Protein AF-A0AAU5HDN4-F1 (afdb_monomer_lite)

Secondary structure (DSSP, 8-state):
--HHHHHHHHHHHHHT--------EEEEEE-SS-EEEEEE-HHHHHHHHHHHHHHHHHHHHHHHHHHHHHHHHHTT-

pLDDT: mean 78.79, std 10.45, range [52.22, 93.12]

Structure (mmCIF, N/CA/C/O backbone):
data_AF-A0AAU5HDN4-F1
#
_entry.id   AF-A0AAU5HDN4-F1
#
loop_
_atom_site.group_PDB
_atom_site.id
_atom_site.type_symbol
_atom_site.label_atom_id
_atom_site.label_alt_id
_atom_site.label_comp_id
_atom_site.label_asym_id
_atom_site.label_entity_id
_atom_site.label_seq_id
_atom_site.pdbx_PDB_ins_code
_atom_site.Cartn_x
_atom_site.Cartn_y
_atom_site.Cartn_z
_atom_site.occupancy
_atom_site.B_iso_or_equiv
_atom_site.auth_seq_id
_atom_site.auth_comp_id
_atom_site.auth_asym_id
_atom_site.auth_atom_id
_atom_site.pdbx_PDB_model_num
ATOM 1 N N . MET A 1 1 ? 14.259 19.780 46.399 1.00 56.91 1 MET A N 1
ATOM 2 C CA . MET A 1 1 ? 15.030 18.677 45.780 1.00 56.91 1 MET A CA 1
ATOM 3 C C . MET A 1 1 ? 14.094 17.748 44.984 1.00 56.91 1 MET A C 1
ATOM 5 O O . MET A 1 1 ? 13.908 16.611 45.378 1.00 56.91 1 MET A O 1
ATOM 9 N N . ASN A 1 2 ? 13.473 18.213 43.888 1.00 73.50 2 ASN A N 1
ATOM 10 C CA . ASN A 1 2 ? 12.509 17.406 43.099 1.00 73.50 2 ASN A CA 1
ATOM 11 C C . ASN A 1 2 ? 12.866 17.277 41.609 1.00 73.50 2 ASN A C 1
ATOM 13 O O . ASN A 1 2 ? 12.220 16.543 40.870 1.00 73.50 2 ASN A O 1
ATOM 17 N N . GLN A 1 3 ? 13.978 17.885 41.195 1.00 78.38 3 GLN A N 1
ATOM 18 C CA . GLN A 1 3 ? 14.384 18.008 39.796 1.00 78.38 3 GLN A CA 1
ATOM 19 C C . GLN A 1 3 ? 14.513 16.657 39.074 1.00 78.38 3 GLN A C 1
ATOM 21 O O . GLN A 1 3 ? 14.120 16.532 37.921 1.00 78.38 3 GLN A O 1
ATOM 26 N N . ARG A 1 4 ? 15.007 15.614 39.758 1.00 80.00 4 ARG A N 1
ATOM 27 C CA . ARG A 1 4 ? 15.120 14.262 39.177 1.00 80.00 4 ARG A CA 1
ATOM 28 C C . ARG A 1 4 ? 13.759 13.610 38.933 1.00 80.00 4 ARG A C 1
ATOM 30 O O . ARG A 1 4 ? 13.570 12.972 37.902 1.00 80.00 4 ARG A O 1
ATOM 37 N N . LYS A 1 5 ? 12.816 13.784 39.862 1.00 84.56 5 LYS A N 1
ATOM 38 C CA . LYS A 1 5 ? 11.457 13.239 39.758 1.00 84.56 5 LYS A CA 1
ATOM 39 C C . LYS A 1 5 ? 10.679 13.946 38.653 1.00 84.56 5 LYS A C 1
ATOM 41 O O . LYS A 1 5 ? 10.009 13.282 37.868 1.00 84.56 5 LYS A O 1
ATOM 46 N N . ASP A 1 6 ? 10.826 15.263 38.560 1.00 84.44 6 ASP A N 1
ATOM 47 C CA . ASP A 1 6 ? 10.174 16.068 37.528 1.00 84.44 6 ASP A CA 1
ATOM 48 C C . ASP A 1 6 ? 10.746 15.751 36.140 1.00 84.44 6 ASP A C 1
ATOM 50 O O . ASP A 1 6 ? 9.988 15.605 35.185 1.00 84.44 6 ASP A O 1
ATOM 54 N N . ASN A 1 7 ? 12.060 15.519 36.036 1.00 85.69 7 ASN A N 1
ATOM 55 C CA . ASN 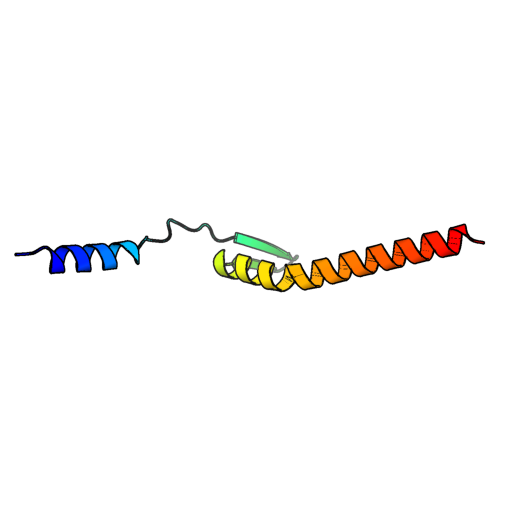A 1 7 ? 12.695 15.119 34.780 1.00 85.69 7 ASN A CA 1
ATOM 56 C C . ASN A 1 7 ? 12.278 13.705 34.339 1.00 85.69 7 ASN A C 1
ATOM 58 O O . ASN A 1 7 ? 12.000 13.478 33.164 1.00 85.69 7 ASN A O 1
ATOM 62 N N . TYR A 1 8 ? 12.161 12.762 35.281 1.00 80.38 8 TYR A N 1
ATOM 63 C CA . TYR A 1 8 ? 11.648 11.421 34.989 1.00 80.38 8 TYR A CA 1
ATOM 64 C C . TYR A 1 8 ? 10.182 11.462 34.536 1.00 80.38 8 TYR A C 1
ATOM 66 O O . TYR A 1 8 ? 9.810 10.825 33.553 1.00 80.38 8 TYR A O 1
ATOM 74 N N . ARG A 1 9 ? 9.352 12.272 35.204 1.00 80.44 9 ARG A N 1
ATOM 75 C CA . ARG A 1 9 ? 7.939 12.449 34.848 1.00 80.44 9 ARG A CA 1
ATOM 76 C C . ARG A 1 9 ? 7.781 13.119 33.474 1.00 80.44 9 ARG A C 1
ATOM 78 O O . ARG A 1 9 ? 6.939 12.689 32.692 1.00 80.44 9 ARG A O 1
ATOM 85 N N . ALA A 1 10 ? 8.627 14.098 33.151 1.00 80.44 10 ALA A N 1
ATOM 86 C CA . ALA A 1 10 ? 8.664 14.740 31.837 1.00 80.44 10 ALA A CA 1
ATOM 87 C C . ALA A 1 10 ? 9.132 13.784 30.724 1.00 80.44 10 ALA A C 1
ATOM 89 O O . ALA A 1 10 ? 8.599 13.825 29.616 1.00 80.44 10 ALA A O 1
ATOM 90 N N . ALA A 1 11 ? 10.097 12.904 31.006 1.00 79.00 11 ALA A N 1
ATOM 91 C CA . ALA A 1 11 ? 10.538 11.878 30.061 1.00 79.00 11 ALA A CA 1
ATOM 92 C C . ALA A 1 11 ? 9.430 10.854 29.764 1.00 79.00 11 ALA A C 1
ATOM 94 O O . ALA A 1 11 ? 9.229 10.501 28.603 1.00 79.00 11 ALA A O 1
ATOM 95 N N . LEU A 1 12 ? 8.669 10.441 30.785 1.00 75.00 12 LEU A N 1
ATOM 96 C CA . LEU A 1 12 ? 7.529 9.533 30.618 1.00 75.00 12 LEU A CA 1
ATOM 97 C C . LEU A 1 12 ? 6.432 10.154 29.736 1.00 75.00 12 LEU A C 1
ATOM 99 O O . LEU A 1 12 ? 5.936 9.517 28.812 1.00 75.00 12 LEU A O 1
ATOM 103 N N . GLN A 1 13 ? 6.109 11.430 29.971 1.00 70.94 13 GLN A N 1
ATOM 104 C CA . GLN A 1 13 ? 5.080 12.153 29.217 1.00 70.94 13 GLN A CA 1
ATOM 105 C C . GLN A 1 13 ? 5.449 12.378 27.744 1.00 70.94 13 GLN A C 1
ATOM 107 O O . GLN A 1 13 ? 4.565 12.365 26.895 1.00 70.94 13 GLN A O 1
ATOM 112 N N . ARG A 1 14 ? 6.739 12.536 27.406 1.00 65.62 14 ARG A N 1
ATOM 113 C CA . ARG A 1 14 ? 7.180 12.669 26.002 1.00 65.62 14 ARG A CA 1
ATOM 114 C C . ARG A 1 14 ? 6.993 11.391 25.181 1.00 65.62 14 ARG A C 1
ATOM 116 O O . ARG A 1 14 ? 6.809 11.487 23.974 1.00 65.62 14 ARG A O 1
ATOM 123 N N . GLY A 1 15 ? 7.057 10.218 25.813 1.00 61.34 15 GLY A N 1
ATOM 124 C CA . GLY A 1 15 ? 6.808 8.931 25.151 1.00 61.34 15 GLY A CA 1
ATOM 125 C C . GLY A 1 15 ? 5.320 8.611 24.975 1.00 61.34 15 GLY A C 1
ATOM 126 O O . GLY A 1 15 ? 4.967 7.806 24.121 1.00 61.34 15 GLY A O 1
ATOM 127 N N . GLN A 1 16 ? 4.454 9.268 25.751 1.00 58.84 16 GLN A N 1
ATOM 128 C CA . GLN A 1 16 ? 2.994 9.173 25.684 1.00 58.84 16 GLN A CA 1
ATOM 129 C C . GLN A 1 16 ? 2.396 10.372 24.945 1.00 58.84 16 GLN A C 1
ATOM 131 O O . GLN A 1 16 ? 1.378 10.923 25.363 1.00 58.84 16 GLN A O 1
ATOM 136 N N . ALA A 1 17 ? 3.031 10.802 23.851 1.00 61.72 17 ALA A N 1
ATOM 137 C CA . ALA A 1 17 ? 2.309 11.584 22.863 1.00 61.72 17 ALA A CA 1
ATOM 138 C C . ALA A 1 17 ? 1.179 10.685 22.355 1.00 61.72 17 ALA A C 1
ATOM 140 O O . ALA A 1 17 ? 1.419 9.775 21.561 1.00 61.72 17 ALA A O 1
ATOM 141 N N . ASP A 1 18 ? -0.014 10.888 22.914 1.00 59.88 18 ASP A N 1
ATOM 142 C CA . ASP A 1 18 ? -1.228 10.197 22.517 1.00 59.88 18 ASP A CA 1
ATOM 143 C C . ASP A 1 18 ? -1.330 10.351 20.998 1.00 59.88 18 ASP A C 1
ATOM 145 O O . ASP A 1 18 ? -1.333 11.494 20.512 1.00 59.88 18 ASP A O 1
ATOM 149 N N . PRO A 1 19 ? -1.262 9.260 20.215 1.00 60.44 19 PRO A N 1
ATOM 150 C CA . PRO A 1 19 ? -1.440 9.370 18.787 1.00 60.44 19 PRO A CA 1
ATOM 151 C C . PRO A 1 19 ? -2.847 9.920 18.577 1.00 60.44 19 PRO A C 1
ATOM 153 O O . PRO A 1 19 ? -3.826 9.192 18.715 1.00 60.44 19 PRO A O 1
ATOM 156 N N . GLY A 1 20 ? -2.934 11.225 18.296 1.00 66.12 20 GLY A N 1
ATOM 157 C CA . GLY A 1 20 ? -4.199 11.913 18.065 1.00 66.12 20 GLY A CA 1
ATOM 158 C C . GLY A 1 20 ? -5.057 11.133 17.069 1.00 66.12 20 GLY A C 1
ATOM 159 O O . GLY A 1 20 ? -4.501 10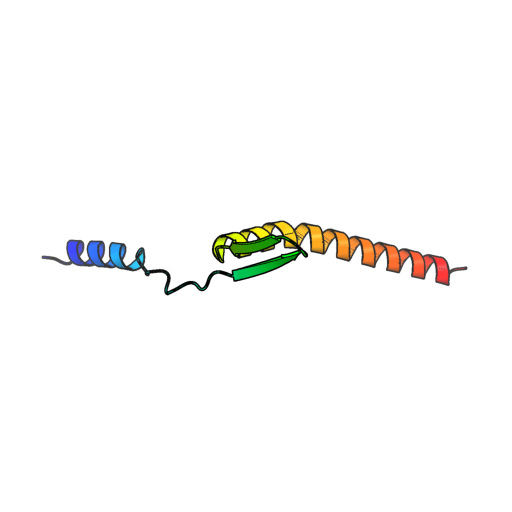.380 16.266 1.00 66.12 20 GLY A O 1
ATOM 160 N N . PRO A 1 21 ? -6.391 11.280 17.121 1.00 59.06 21 PRO A N 1
ATOM 161 C CA . PRO A 1 21 ? -7.340 10.359 16.503 1.00 59.06 21 PRO A CA 1
ATOM 162 C C . PRO A 1 21 ? -6.947 10.030 15.060 1.00 59.06 21 PRO A C 1
ATOM 164 O O . PRO A 1 21 ? -7.068 10.848 14.148 1.00 59.06 21 PRO A O 1
ATOM 167 N N . ARG A 1 22 ? -6.418 8.819 14.872 1.00 65.75 22 ARG A N 1
ATOM 168 C CA . ARG A 1 22 ? -5.975 8.322 13.574 1.00 65.75 22 ARG A CA 1
ATOM 169 C C . ARG A 1 22 ? -7.205 7.827 12.845 1.00 65.75 22 ARG A C 1
ATOM 171 O O . ARG A 1 22 ? -7.862 6.899 13.303 1.00 65.75 22 ARG A O 1
ATOM 178 N N . THR A 1 23 ? -7.540 8.471 11.735 1.00 70.50 23 THR A N 1
ATOM 179 C CA . THR A 1 23 ? -8.657 8.017 10.908 1.00 70.50 23 THR A CA 1
ATOM 180 C C . THR A 1 23 ? -8.201 6.767 10.148 1.00 70.50 23 THR A C 1
ATOM 182 O O . THR A 1 23 ? -7.250 6.873 9.368 1.00 70.50 23 THR A O 1
ATOM 185 N N . PRO A 1 24 ? -8.801 5.586 10.391 1.00 70.06 24 PRO A N 1
ATOM 186 C CA . PRO A 1 24 ? -8.453 4.380 9.653 1.00 70.06 24 PRO A CA 1
ATOM 187 C C . PRO A 1 24 ? -8.821 4.555 8.182 1.00 70.06 24 PRO A C 1
ATOM 189 O O . PRO A 1 24 ? -9.814 5.207 7.844 1.00 70.06 24 PRO A O 1
ATOM 192 N N . ASN A 1 25 ? -8.015 3.976 7.295 1.00 71.50 25 ASN A N 1
ATOM 193 C CA . ASN A 1 25 ? -8.324 4.003 5.874 1.00 71.50 25 ASN A CA 1
ATOM 194 C C . ASN A 1 25 ? -9.353 2.907 5.578 1.00 71.50 25 ASN A C 1
ATOM 196 O O . ASN A 1 25 ? -9.090 1.722 5.796 1.00 71.50 25 ASN A O 1
ATOM 200 N N . VAL A 1 26 ? -10.540 3.313 5.124 1.00 74.19 26 VAL A N 1
ATOM 201 C CA . VAL A 1 26 ? -11.673 2.413 4.897 1.00 74.19 26 VAL A CA 1
ATOM 202 C C . VAL A 1 26 ? -11.765 2.083 3.417 1.00 74.19 26 VAL A C 1
ATOM 204 O O . VAL A 1 26 ? -12.143 2.922 2.599 1.00 74.19 26 VAL A O 1
ATOM 207 N N . THR A 1 27 ? -11.479 0.830 3.069 1.00 75.12 27 THR A N 1
ATOM 208 C CA . THR A 1 27 ? -11.690 0.329 1.707 1.00 75.12 27 THR A CA 1
ATOM 209 C C . THR A 1 27 ? -12.953 -0.517 1.680 1.00 75.12 27 THR A C 1
ATOM 211 O O . THR A 1 27 ? -13.084 -1.489 2.426 1.00 75.12 27 THR A O 1
ATOM 214 N N . THR A 1 28 ? -13.910 -0.142 0.830 1.00 70.56 28 THR A N 1
ATOM 215 C CA . THR A 1 28 ? -15.174 -0.878 0.698 1.00 70.56 28 THR A CA 1
ATOM 216 C C . THR A 1 28 ? -15.155 -1.685 -0.593 1.00 70.56 28 THR A C 1
ATOM 218 O O . THR A 1 28 ? -15.086 -1.111 -1.677 1.00 70.56 28 THR A O 1
ATOM 221 N N . LEU A 1 29 ? -15.245 -3.011 -0.489 1.00 73.19 29 LEU A N 1
ATOM 222 C CA . LEU A 1 29 ? -15.443 -3.894 -1.634 1.00 73.19 29 LEU A CA 1
ATOM 223 C C . LEU A 1 29 ? -16.909 -4.328 -1.662 1.00 73.19 29 LEU A C 1
ATOM 225 O O . LEU A 1 29 ? -17.394 -4.985 -0.737 1.00 73.19 29 LEU A O 1
ATOM 229 N N . SER A 1 30 ? -17.624 -3.947 -2.720 1.00 69.38 30 SER A N 1
ATOM 230 C CA . SER A 1 30 ? -19.019 -4.345 -2.919 1.00 69.38 30 SER A CA 1
ATOM 231 C C . SER A 1 30 ? -19.127 -5.406 -4.013 1.00 69.38 30 SER A C 1
ATOM 233 O O . SER A 1 30 ? -18.626 -5.233 -5.120 1.00 69.38 30 SER A O 1
ATOM 235 N N . SER A 1 31 ? -19.770 -6.521 -3.680 1.00 73.19 31 SER A N 1
ATOM 236 C CA . SER A 1 31 ? -20.223 -7.556 -4.608 1.00 73.19 31 SER A CA 1
ATOM 237 C C . SER A 1 31 ? -21.745 -7.674 -4.510 1.00 73.19 31 SER A C 1
ATOM 239 O O . SER A 1 31 ? -22.348 -7.220 -3.538 1.00 73.19 31 SER A O 1
ATOM 241 N N . ARG A 1 32 ? -22.384 -8.308 -5.500 1.00 82.88 32 ARG A N 1
ATOM 242 C CA . ARG A 1 32 ? -23.851 -8.410 -5.635 1.00 82.88 32 ARG A CA 1
ATOM 243 C C . ARG A 1 32 ? -24.555 -8.997 -4.401 1.00 82.88 32 ARG A C 1
ATOM 245 O O . ARG A 1 32 ? -25.738 -8.744 -4.212 1.00 82.88 32 ARG A O 1
ATOM 252 N N . TYR A 1 33 ? -23.830 -9.753 -3.576 1.00 69.00 33 TYR A N 1
ATOM 253 C CA . TYR A 1 33 ? -24.367 -10.443 -2.399 1.00 69.00 33 TYR A CA 1
ATOM 254 C C . TYR A 1 33 ? -23.589 -10.181 -1.103 1.00 69.00 33 TYR A C 1
ATOM 256 O O . TYR A 1 33 ? -24.049 -10.570 -0.035 1.00 69.00 33 TYR A O 1
ATOM 264 N N . VAL A 1 34 ? -22.413 -9.547 -1.173 1.00 67.56 34 VAL A N 1
ATOM 265 C CA . VAL A 1 34 ? -21.534 -9.357 -0.010 1.00 67.56 34 VAL A CA 1
ATOM 266 C C . VAL A 1 34 ? -20.906 -7.973 -0.062 1.00 67.56 34 VAL A C 1
ATOM 268 O O . VAL A 1 34 ? -20.334 -7.574 -1.077 1.00 67.56 34 VAL A O 1
ATOM 271 N N . ARG A 1 35 ? -20.979 -7.259 1.062 1.00 77.25 35 ARG A N 1
ATOM 272 C CA . ARG A 1 35 ? -20.232 -6.026 1.305 1.00 77.25 35 ARG A CA 1
ATOM 273 C C . ARG A 1 35 ? -19.136 -6.325 2.317 1.00 77.25 35 ARG A C 1
ATOM 275 O O . ARG A 1 35 ? -19.438 -6.717 3.439 1.00 77.25 35 ARG A O 1
ATOM 282 N N . ILE A 1 36 ? -17.886 -6.132 1.913 1.00 77.69 36 ILE A N 1
ATOM 283 C CA . ILE A 1 36 ? -16.727 -6.264 2.794 1.00 77.69 36 ILE A CA 1
ATOM 284 C C . ILE A 1 36 ? -16.187 -4.861 3.041 1.00 77.69 36 ILE A C 1
ATOM 286 O O . ILE A 1 36 ? -15.825 -4.149 2.102 1.00 77.69 36 ILE A O 1
ATOM 290 N N . THR A 1 37 ? -16.152 -4.466 4.309 1.00 78.75 37 THR A N 1
ATOM 291 C CA . THR A 1 37 ? -15.492 -3.240 4.755 1.00 78.75 37 THR A CA 1
ATOM 292 C C . THR A 1 37 ? -14.195 -3.649 5.428 1.00 78.75 37 THR A C 1
ATOM 294 O O . THR A 1 37 ? -14.220 -4.409 6.393 1.00 78.75 37 THR A O 1
ATOM 297 N N . ILE A 1 38 ? -13.070 -3.187 4.891 1.00 80.38 38 ILE A N 1
ATOM 298 C CA . ILE A 1 38 ? -11.748 -3.437 5.461 1.00 80.38 38 ILE A CA 1
ATOM 299 C C . ILE A 1 38 ? -11.277 -2.125 6.074 1.00 80.38 38 ILE A C 1
ATOM 301 O O . ILE A 1 38 ? -11.096 -1.134 5.363 1.00 80.38 38 ILE A O 1
ATOM 305 N N . GLU A 1 39 ? -11.105 -2.130 7.392 1.00 81.56 39 GLU A N 1
ATOM 306 C CA . GLU A 1 39 ? -10.477 -1.040 8.130 1.00 81.56 39 GLU A CA 1
ATOM 307 C C . GLU A 1 39 ? -8.999 -1.365 8.295 1.00 81.56 39 GLU A C 1
ATOM 309 O O . GLU A 1 39 ? -8.638 -2.408 8.847 1.00 81.56 39 GLU A O 1
ATOM 314 N N . LEU A 1 40 ? -8.142 -0.489 7.778 1.00 79.62 40 LEU A N 1
ATOM 315 C CA . LEU A 1 40 ? -6.702 -0.651 7.885 1.00 79.62 40 LEU A CA 1
ATOM 316 C C . LEU A 1 40 ? -6.115 0.450 8.767 1.00 79.62 40 LEU A C 1
ATOM 318 O O . LEU A 1 40 ? -6.389 1.638 8.567 1.00 79.62 40 LEU A O 1
ATOM 322 N N . ASP A 1 41 ? -5.281 0.044 9.723 1.00 81.94 41 ASP A N 1
ATOM 323 C CA . ASP A 1 41 ? -4.479 0.973 10.514 1.00 81.94 41 ASP A CA 1
ATOM 324 C C . ASP A 1 41 ? -3.502 1.720 9.580 1.00 81.94 41 ASP A C 1
ATOM 326 O O . ASP A 1 41 ? -2.803 1.074 8.783 1.00 81.94 41 ASP A O 1
ATOM 330 N N . PRO A 1 42 ? -3.419 3.062 9.650 1.00 79.38 42 PRO A N 1
ATOM 331 C CA . PRO A 1 42 ? -2.469 3.834 8.852 1.00 79.38 42 PRO A CA 1
ATOM 332 C C . PRO A 1 42 ? -1.001 3.410 9.035 1.00 79.38 42 PRO A C 1
ATOM 334 O O . PRO A 1 42 ? -0.223 3.523 8.085 1.00 79.38 42 PRO A O 1
ATOM 337 N N . ASP A 1 43 ? -0.599 2.883 10.196 1.00 81.19 43 ASP A N 1
ATOM 338 C CA . ASP A 1 43 ? 0.768 2.378 10.396 1.00 81.19 43 ASP A CA 1
ATOM 339 C C . ASP A 1 43 ? 1.019 1.086 9.600 1.00 81.19 43 ASP A C 1
ATOM 341 O O . ASP A 1 43 ? 2.104 0.891 9.040 1.00 81.19 43 ASP A O 1
ATOM 345 N N . VAL A 1 44 ? 0.003 0.224 9.479 1.00 81.81 44 VAL A N 1
ATOM 346 C CA . VAL A 1 44 ? 0.060 -0.983 8.639 1.00 81.81 44 VAL A CA 1
ATOM 347 C C . VAL A 1 44 ? 0.133 -0.592 7.167 1.00 81.81 44 VAL A C 1
ATOM 349 O O . VAL A 1 44 ? 0.972 -1.125 6.440 1.00 81.81 44 VAL A O 1
ATOM 352 N N . GLN A 1 45 ? -0.6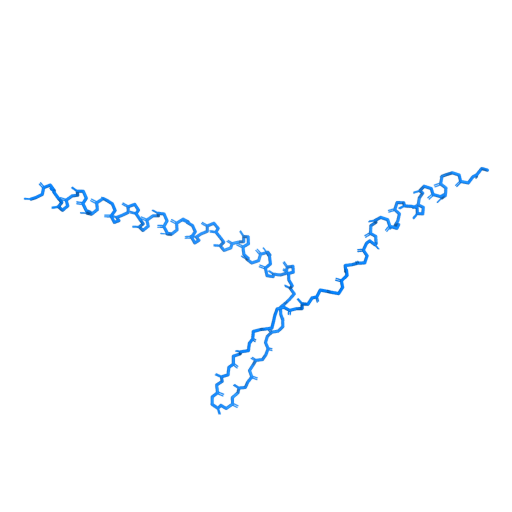65 0.390 6.740 1.00 81.50 45 GLN A N 1
ATOM 353 C CA . GLN A 1 45 ? -0.619 0.914 5.375 1.00 81.50 45 GLN A CA 1
ATOM 354 C C . GLN A 1 45 ? 0.771 1.467 5.027 1.00 81.50 45 GLN A C 1
ATOM 356 O O . GLN A 1 45 ? 1.358 1.090 4.016 1.00 81.50 45 GLN A O 1
ATOM 361 N N . ARG A 1 46 ? 1.348 2.300 5.901 1.00 80.62 46 ARG A N 1
ATOM 362 C CA . ARG A 1 46 ? 2.674 2.895 5.684 1.00 80.62 46 ARG A CA 1
ATOM 363 C C . ARG A 1 46 ? 3.784 1.849 5.605 1.00 80.62 46 ARG A C 1
ATOM 365 O O . ARG A 1 46 ? 4.744 2.016 4.849 1.00 80.62 46 ARG A O 1
ATOM 372 N N . ASN A 1 47 ? 3.681 0.789 6.402 1.00 86.38 47 ASN A N 1
ATOM 373 C CA . ASN A 1 47 ? 4.620 -0.321 6.338 1.00 86.38 47 ASN A CA 1
ATOM 374 C C . ASN A 1 47 ? 4.472 -1.082 5.019 1.00 86.38 47 ASN A C 1
ATOM 376 O O . ASN A 1 47 ? 5.481 -1.316 4.358 1.00 86.38 47 ASN A O 1
ATOM 380 N N . LEU A 1 48 ? 3.247 -1.401 4.598 1.00 85.31 48 LEU A N 1
ATOM 381 C CA . LEU A 1 48 ? 2.988 -2.052 3.311 1.00 85.31 48 LEU A CA 1
ATOM 382 C C . LEU A 1 48 ? 3.549 -1.237 2.143 1.00 85.31 48 LEU A C 1
ATOM 384 O O . LEU A 1 48 ? 4.297 -1.781 1.335 1.00 85.31 48 LEU A O 1
ATOM 388 N N . ASP A 1 49 ? 3.294 0.070 2.107 1.00 84.81 49 ASP A N 1
ATOM 389 C CA . ASP A 1 49 ? 3.826 0.952 1.064 1.00 84.81 49 ASP A CA 1
ATOM 390 C C . ASP A 1 49 ? 5.359 0.938 1.039 1.00 84.81 49 ASP A C 1
ATOM 392 O O . ASP A 1 49 ? 5.968 0.861 -0.028 1.00 84.81 49 ASP A O 1
ATOM 396 N N . ARG A 1 50 ? 6.012 0.935 2.208 1.00 87.12 50 ARG A N 1
ATOM 397 C CA . ARG A 1 50 ? 7.477 0.845 2.301 1.00 87.12 50 ARG A CA 1
ATOM 398 C C . ARG A 1 50 ? 8.021 -0.474 1.745 1.00 87.12 50 ARG A C 1
ATOM 400 O O . ARG A 1 50 ? 9.101 -0.472 1.160 1.00 87.12 50 ARG A O 1
ATOM 407 N N . TRP A 1 51 ? 7.304 -1.578 1.934 1.00 87.38 51 TRP A N 1
ATOM 408 C CA . TRP A 1 51 ? 7.702 -2.892 1.422 1.00 87.38 51 TRP A CA 1
ATOM 409 C C . TRP A 1 51 ? 7.420 -3.054 -0.075 1.00 87.38 51 TRP A C 1
ATOM 411 O O . TRP A 1 51 ? 8.205 -3.687 -0.778 1.00 87.38 51 TRP A O 1
ATOM 421 N N . VAL A 1 52 ? 6.329 -2.469 -0.573 1.00 89.44 52 VAL A N 1
ATOM 422 C CA . VAL A 1 52 ? 5.871 -2.627 -1.962 1.00 89.44 52 VAL A CA 1
ATOM 423 C C . VAL A 1 52 ? 6.499 -1.596 -2.906 1.00 89.44 52 VAL A C 1
ATOM 425 O O . VAL A 1 52 ? 6.719 -1.895 -4.081 1.00 89.44 52 VAL A O 1
ATOM 428 N N . ALA A 1 53 ? 6.861 -0.405 -2.423 1.00 88.50 53 ALA A N 1
ATOM 429 C CA . ALA A 1 53 ? 7.436 0.638 -3.271 1.00 88.50 53 ALA A CA 1
ATOM 430 C C . ALA A 1 53 ? 8.747 0.220 -3.975 1.00 88.50 53 ALA A C 1
ATOM 432 O O . ALA A 1 53 ? 8.842 0.430 -5.186 1.00 88.50 53 ALA A O 1
ATOM 433 N N . PRO A 1 54 ? 9.741 -0.407 -3.307 1.00 89.69 54 PRO A N 1
ATOM 434 C CA . PRO A 1 54 ? 10.971 -0.837 -3.974 1.00 89.69 54 PRO A CA 1
ATOM 435 C C . PRO A 1 54 ? 10.766 -1.845 -5.123 1.00 89.69 54 PRO A C 1
ATOM 437 O O . PRO A 1 54 ? 11.286 -1.589 -6.212 1.00 89.69 54 PRO A O 1
ATOM 440 N N . PRO A 1 55 ? 10.018 -2.960 -4.963 1.00 86.69 55 PRO A N 1
ATOM 441 C CA . PRO A 1 55 ? 9.808 -3.904 -6.061 1.00 86.69 55 PRO A CA 1
ATOM 442 C C . PRO A 1 55 ? 8.972 -3.313 -7.203 1.00 86.69 55 PRO A C 1
ATOM 444 O O . PRO A 1 55 ? 9.269 -3.582 -8.367 1.00 86.69 55 PRO A O 1
ATOM 447 N N . VAL A 1 56 ? 7.980 -2.464 -6.911 1.00 90.44 56 VAL A N 1
ATOM 448 C CA . VAL A 1 56 ? 7.208 -1.762 -7.953 1.00 90.44 56 VAL A CA 1
ATOM 449 C C . VAL A 1 56 ? 8.103 -0.809 -8.744 1.00 90.44 56 VAL A C 1
ATOM 451 O O . VAL A 1 56 ? 8.055 -0.794 -9.977 1.00 90.44 56 VAL A O 1
ATOM 454 N N . ALA A 1 57 ? 8.963 -0.051 -8.061 1.00 88.00 57 ALA A N 1
ATOM 455 C CA . ALA A 1 57 ? 9.934 0.819 -8.712 1.00 88.00 57 ALA A CA 1
ATOM 456 C C . ALA A 1 57 ? 10.914 0.021 -9.585 1.00 88.00 57 ALA A C 1
ATOM 458 O O . ALA A 1 57 ? 11.175 0.413 -10.722 1.00 88.00 57 ALA A O 1
ATOM 459 N N . LEU A 1 58 ? 11.412 -1.119 -9.094 1.00 92.69 58 LEU A N 1
ATOM 460 C CA . LEU A 1 58 ? 12.288 -2.007 -9.857 1.00 92.69 58 LEU A CA 1
ATOM 461 C C . LEU A 1 58 ? 11.607 -2.487 -11.144 1.00 92.69 58 LEU A C 1
ATOM 463 O O . LEU A 1 58 ? 12.147 -2.280 -12.225 1.00 92.69 58 LEU A O 1
ATOM 467 N N . LEU A 1 59 ? 10.402 -3.054 -11.042 1.00 93.12 59 LEU A N 1
ATOM 468 C CA . LEU A 1 59 ? 9.634 -3.545 -12.192 1.00 93.12 59 LEU A CA 1
ATOM 469 C C . LEU A 1 59 ? 9.371 -2.444 -13.222 1.00 93.12 59 LEU A C 1
ATOM 471 O O . LEU A 1 59 ? 9.549 -2.656 -14.422 1.00 93.12 59 LEU A O 1
ATOM 475 N N . THR A 1 60 ? 8.994 -1.255 -12.753 1.00 93.06 60 THR A N 1
ATOM 476 C CA . THR A 1 60 ? 8.696 -0.106 -13.616 1.00 93.06 60 THR A CA 1
ATOM 477 C C . THR A 1 60 ? 9.951 0.366 -14.349 1.00 93.06 60 THR A C 1
ATOM 479 O O . THR A 1 60 ? 9.924 0.584 -15.561 1.00 93.06 60 THR A O 1
ATOM 482 N N . ASN A 1 61 ? 11.078 0.463 -13.641 1.00 92.12 61 ASN A N 1
ATOM 483 C CA . ASN A 1 61 ? 12.356 0.875 -14.218 1.00 92.12 61 ASN A CA 1
ATOM 484 C C . ASN A 1 61 ? 12.900 -0.162 -15.204 1.00 92.12 61 ASN A C 1
ATOM 486 O O . ASN A 1 61 ? 13.368 0.211 -16.280 1.00 92.12 61 ASN A O 1
ATOM 490 N N . THR A 1 62 ? 12.806 -1.454 -14.881 1.00 92.69 62 THR A N 1
ATOM 491 C CA . THR A 1 62 ? 13.200 -2.539 -15.785 1.00 92.69 62 THR A CA 1
ATOM 492 C C . THR A 1 62 ? 12.327 -2.557 -17.036 1.00 92.69 62 THR A C 1
ATOM 494 O O . THR A 1 62 ? 12.859 -2.648 -18.140 1.00 92.69 62 THR A O 1
ATOM 497 N N . GLY A 1 63 ? 11.008 -2.397 -16.895 1.00 88.62 63 GLY A N 1
ATOM 498 C CA . GLY A 1 63 ? 10.092 -2.297 -18.033 1.00 88.62 63 GLY A CA 1
ATOM 499 C C . GLY A 1 63 ? 10.407 -1.098 -18.929 1.00 88.62 63 GLY A C 1
ATOM 500 O O . GLY A 1 63 ? 10.522 -1.240 -20.147 1.00 88.62 63 GLY A O 1
ATOM 501 N N . ALA A 1 64 ? 10.642 0.074 -18.335 1.00 91.25 64 ALA A N 1
ATOM 502 C CA . ALA A 1 64 ? 11.038 1.271 -19.073 1.00 91.25 64 ALA A CA 1
ATOM 503 C C . ALA A 1 64 ? 12.390 1.096 -19.785 1.00 91.25 64 ALA A C 1
ATOM 505 O O . ALA A 1 64 ? 12.550 1.524 -20.929 1.00 91.25 64 ALA A O 1
ATOM 506 N N . ALA A 1 65 ? 13.364 0.451 -19.137 1.00 91.06 65 ALA A N 1
ATOM 507 C CA . ALA A 1 65 ? 14.657 0.146 -19.739 1.00 91.06 65 ALA A CA 1
ATOM 508 C C . ALA A 1 65 ? 14.520 -0.824 -20.921 1.00 91.06 65 ALA A C 1
ATOM 510 O O . ALA A 1 65 ? 15.074 -0.560 -21.986 1.00 91.06 65 ALA A O 1
ATOM 511 N N . ALA A 1 66 ? 13.733 -1.893 -20.776 1.00 91.69 66 ALA A N 1
ATOM 512 C CA . ALA A 1 66 ? 13.465 -2.841 -21.853 1.00 91.69 66 ALA A CA 1
AT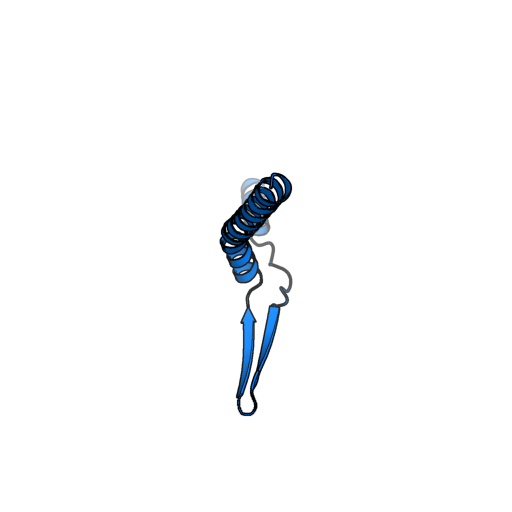OM 513 C C . ALA A 1 66 ? 12.805 -2.154 -23.058 1.00 91.69 66 ALA A C 1
ATOM 515 O O . ALA A 1 66 ? 13.252 -2.337 -24.188 1.00 91.69 66 ALA A O 1
ATOM 516 N N . MET A 1 67 ? 11.813 -1.289 -22.820 1.00 93.12 67 MET A N 1
ATOM 517 C CA . MET A 1 67 ? 11.179 -0.499 -23.880 1.00 93.12 67 MET A CA 1
ATOM 518 C C . MET A 1 67 ? 12.177 0.419 -24.589 1.00 93.12 67 MET A C 1
ATOM 520 O O . MET A 1 67 ? 12.180 0.471 -25.814 1.00 93.12 67 MET A O 1
ATOM 524 N N . ARG A 1 68 ? 13.067 1.096 -23.849 1.00 88.25 68 ARG A N 1
ATOM 525 C CA . ARG A 1 68 ? 14.127 1.932 -24.442 1.00 88.25 68 ARG A CA 1
ATOM 526 C C . ARG A 1 68 ? 15.107 1.128 -25.296 1.00 88.25 68 ARG A C 1
ATOM 528 O O . ARG A 1 68 ? 15.552 1.612 -26.330 1.00 88.25 68 ARG A O 1
ATOM 535 N N . VAL A 1 69 ? 15.450 -0.091 -24.881 1.00 90.94 69 VAL A N 1
ATOM 536 C CA . VAL A 1 69 ? 16.312 -0.979 -25.675 1.00 90.94 69 VAL A CA 1
ATOM 537 C C . VAL A 1 69 ? 15.590 -1.428 -26.942 1.00 90.94 69 VAL A C 1
ATOM 539 O O . VAL A 1 69 ? 16.169 -1.369 -28.023 1.00 90.94 69 VAL A O 1
ATOM 542 N N . LEU A 1 70 ? 14.320 -1.825 -26.837 1.00 89.94 70 LEU A N 1
ATOM 543 C CA . LEU A 1 70 ? 13.518 -2.241 -27.988 1.00 89.94 70 LEU A CA 1
ATOM 544 C C . LEU A 1 70 ? 13.345 -1.112 -29.005 1.00 89.94 70 LEU A C 1
ATOM 546 O O . LEU A 1 70 ? 13.493 -1.354 -30.201 1.00 89.94 70 LEU A O 1
ATOM 550 N N . THR A 1 71 ? 13.091 0.119 -28.559 1.00 89.38 71 THR A N 1
ATOM 551 C CA . THR A 1 71 ? 12.998 1.270 -29.467 1.00 89.38 71 THR A CA 1
ATOM 552 C C . THR A 1 71 ? 14.344 1.600 -30.104 1.00 89.38 71 THR A C 1
ATOM 554 O O . THR A 1 71 ? 14.387 1.867 -31.300 1.00 89.38 71 THR A O 1
ATOM 557 N N . ALA A 1 72 ? 15.452 1.521 -29.360 1.00 85.81 72 ALA A N 1
ATOM 558 C CA . ALA A 1 72 ? 16.791 1.753 -29.904 1.00 85.81 72 ALA A CA 1
ATOM 559 C C . ALA A 1 72 ? 17.220 0.680 -30.922 1.00 85.81 72 ALA A C 1
ATOM 561 O O . ALA A 1 72 ? 17.858 0.999 -31.922 1.00 85.81 72 ALA A O 1
ATOM 562 N N . VAL A 1 73 ? 16.864 -0.587 -30.691 1.00 83.88 73 VAL A N 1
ATOM 563 C CA . VAL A 1 73 ? 17.136 -1.692 -31.626 1.00 83.88 73 VAL A CA 1
ATOM 564 C C . VAL A 1 73 ? 16.218 -1.618 -32.846 1.00 83.88 73 VAL A C 1
ATOM 566 O O . VAL A 1 73 ? 16.679 -1.826 -33.966 1.00 83.88 73 VAL A O 1
ATOM 569 N N . GLY A 1 74 ? 14.939 -1.291 -32.649 1.00 78.06 74 GLY A N 1
ATOM 570 C CA . GLY A 1 74 ? 13.963 -1.131 -33.726 1.00 78.06 74 GLY A CA 1
ATOM 571 C C . GLY A 1 74 ? 14.255 0.064 -34.634 1.00 78.06 74 GLY A C 1
ATOM 572 O O . GLY A 1 74 ? 14.104 -0.055 -35.840 1.00 78.06 74 GLY A O 1
ATOM 573 N N . ALA A 1 75 ? 14.744 1.177 -34.082 1.00 68.56 75 ALA A N 1
ATOM 574 C CA . ALA A 1 75 ? 15.139 2.364 -34.847 1.00 68.56 75 ALA A CA 1
ATOM 575 C C . ALA A 1 75 ? 16.461 2.198 -35.624 1.00 68.56 75 ALA A C 1
ATOM 577 O O . ALA A 1 75 ? 16.837 3.081 -36.390 1.00 68.56 75 ALA A O 1
ATOM 578 N N . ARG A 1 76 ? 17.193 1.097 -35.398 1.00 59.31 76 ARG A N 1
ATOM 579 C CA . ARG A 1 76 ? 18.462 0.782 -36.073 1.00 59.31 76 ARG A CA 1
ATOM 580 C C . ARG A 1 76 ? 18.293 -0.186 -37.257 1.00 59.31 76 ARG A C 1
ATOM 582 O O . ARG A 1 76 ? 19.292 -0.531 -37.885 1.00 59.31 76 ARG A O 1
ATOM 589 N N . ARG A 1 77 ? 17.070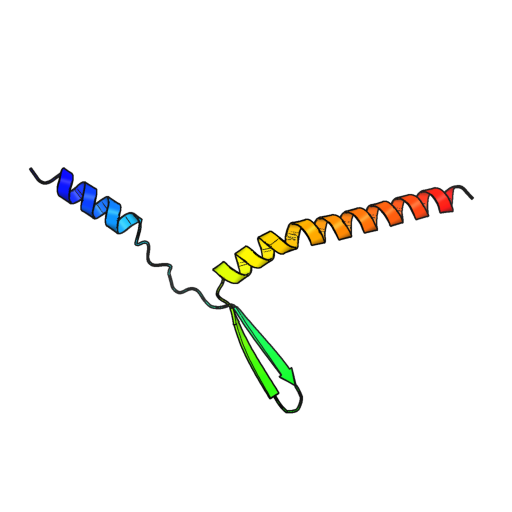 -0.644 -37.532 1.00 52.22 77 ARG A N 1
ATOM 590 C CA . ARG A 1 77 ? 16.697 -1.410 -38.732 1.00 52.22 77 ARG A CA 1
ATOM 591 C C . ARG A 1 77 ? 16.053 -0.498 -39.762 1.00 52.22 77 ARG A C 1
ATOM 593 O O . ARG A 1 77 ? 16.255 -0.796 -40.956 1.00 52.22 77 ARG A O 1
#

Rad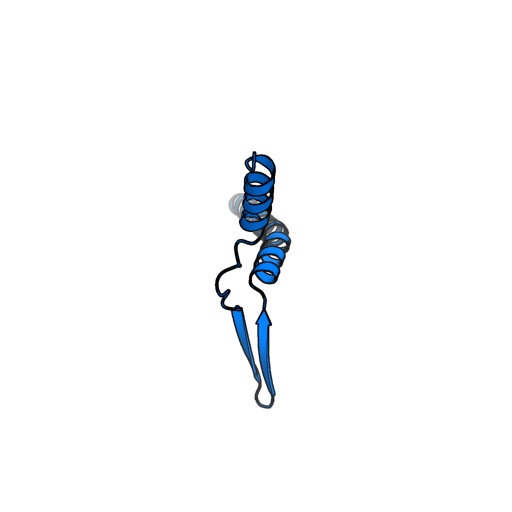ius of gyration: 25.23 Å; chains: 1; bounding box: 43×29×84 Å

Sequence (77 aa):
MNQRKDNYRAALQRGQADPGPRTPNVTTLSSRYVRITIELDPDVQRNLDRWVAPPVALLTNTGAAAMRVLTAVGARR

Foldseek 3Di:
DCVVVVVVVVVVVVVPPPPPDFQWDWDWDDDPPDIDIDTHGVVRVVVVCVVPVVVVVVVVVVVVVVVVVVVVVVVVD